Protein AF-A0A2A7B0F7-F1 (afdb_monomer_lite)

Foldseek 3Di:
DDPLLVVLLVLLVCCLPPNPDPADPVSLVVSLVSLLCCLVVPPVDDPVRSVVSVVSNVSSVVSVVVVD

Organism: NCBI:txid853

Radius of gyration: 11.55 Å; chains: 1; bounding box: 24×25×34 Å

pLDDT: mean 75.47, std 8.39, range [41.31, 85.0]

Structure (mmCIF, N/CA/C/O backbone):
data_AF-A0A2A7B0F7-F1
#
_entry.id   AF-A0A2A7B0F7-F1
#
loop_
_atom_site.group_PDB
_atom_site.id
_atom_site.type_symbol
_atom_site.label_atom_id
_atom_site.label_alt_id
_atom_site.label_comp_id
_atom_site.label_asym_id
_atom_site.label_entity_id
_atom_site.label_seq_id
_atom_site.pdbx_PDB_ins_code
_atom_site.Cartn_x
_atom_site.Cartn_y
_atom_site.Cartn_z
_atom_site.occupancy
_atom_site.B_iso_or_equiv
_atom_site.auth_seq_id
_atom_site.auth_comp_id
_atom_site.auth_asym_id
_atom_site.auth_atom_id
_atom_site.pdbx_PDB_model_num
ATOM 1 N N . MET A 1 1 ? -5.112 -0.135 -12.847 1.00 61.94 1 MET A N 1
ATOM 2 C CA . MET A 1 1 ? -5.373 0.557 -11.574 1.00 61.94 1 MET A CA 1
ATOM 3 C C . MET A 1 1 ? -6.858 0.456 -11.288 1.00 61.94 1 MET A C 1
ATOM 5 O O . MET A 1 1 ? -7.657 0.939 -12.084 1.00 61.94 1 MET A O 1
ATOM 9 N N . ASN A 1 2 ? -7.231 -0.257 -10.233 1.00 74.94 2 ASN A N 1
ATOM 10 C CA . ASN A 1 2 ? -8.624 -0.377 -9.802 1.00 74.94 2 ASN A CA 1
ATOM 11 C C . ASN A 1 2 ? -9.061 0.946 -9.116 1.00 74.94 2 ASN A C 1
ATOM 13 O O . ASN A 1 2 ? -8.238 1.571 -8.440 1.00 74.94 2 ASN A O 1
ATOM 17 N N . PRO A 1 3 ? -10.317 1.416 -9.279 1.00 74.44 3 PRO A N 1
ATOM 18 C CA . PRO A 1 3 ? -10.835 2.609 -8.598 1.00 74.44 3 PRO A CA 1
ATOM 19 C C . PRO A 1 3 ? -10.587 2.635 -7.080 1.00 74.44 3 PRO A C 1
ATOM 21 O O . PRO A 1 3 ? -10.319 3.702 -6.535 1.00 74.44 3 PRO A O 1
ATOM 24 N N . PHE A 1 4 ? -10.589 1.482 -6.404 1.00 74.38 4 PHE A N 1
ATOM 25 C CA . PHE A 1 4 ? -10.235 1.380 -4.982 1.00 74.38 4 PHE A CA 1
ATOM 26 C C . PHE A 1 4 ? -8.790 1.804 -4.691 1.00 74.38 4 PHE A C 1
ATOM 28 O O . PHE A 1 4 ? -8.513 2.407 -3.652 1.00 74.38 4 PHE A O 1
ATOM 35 N N . GLU A 1 5 ? -7.866 1.532 -5.609 1.00 72.56 5 GLU A N 1
ATOM 36 C CA . GLU A 1 5 ? -6.464 1.909 -5.455 1.00 72.56 5 GLU A CA 1
ATOM 37 C C . GLU A 1 5 ? -6.248 3.402 -5.669 1.00 72.56 5 GLU A C 1
ATOM 39 O O . GLU A 1 5 ? -5.562 4.053 -4.882 1.00 72.56 5 GLU A O 1
ATOM 44 N N . LEU A 1 6 ? -6.891 3.958 -6.699 1.00 77.00 6 LEU A N 1
ATOM 45 C CA . LEU A 1 6 ? -6.858 5.391 -6.974 1.00 77.00 6 LEU A CA 1
ATOM 46 C C . LEU A 1 6 ? -7.456 6.184 -5.807 1.00 77.00 6 LEU A C 1
ATOM 48 O O . LEU A 1 6 ? -6.897 7.195 -5.391 1.00 77.00 6 LEU A O 1
ATOM 52 N N . PHE A 1 7 ? -8.557 5.690 -5.236 1.00 79.50 7 PHE A N 1
ATOM 53 C CA . PHE A 1 7 ? -9.185 6.293 -4.066 1.00 79.50 7 PHE A CA 1
ATOM 54 C C . PHE A 1 7 ? -8.281 6.215 -2.828 1.00 79.50 7 PHE A C 1
ATOM 56 O O . PHE A 1 7 ? -8.193 7.171 -2.064 1.00 79.50 7 PHE A O 1
ATOM 63 N N . SER A 1 8 ? -7.566 5.103 -2.642 1.00 77.69 8 SER A N 1
ATOM 64 C CA . SER A 1 8 ? -6.625 4.924 -1.528 1.00 77.69 8 SER A CA 1
ATOM 65 C C . SER A 1 8 ? -5.417 5.858 -1.641 1.00 77.69 8 SER A C 1
ATOM 67 O O . SER A 1 8 ? -5.041 6.492 -0.656 1.00 77.69 8 SER A O 1
ATOM 69 N N . PHE A 1 9 ? -4.864 6.009 -2.848 1.00 79.31 9 PHE A N 1
ATOM 70 C CA . PHE A 1 9 ? -3.812 6.984 -3.138 1.00 79.31 9 PHE A CA 1
ATOM 71 C C . PHE A 1 9 ? -4.297 8.419 -2.907 1.00 79.31 9 PHE A C 1
ATOM 73 O O . PHE A 1 9 ? -3.641 9.182 -2.206 1.00 79.31 9 PHE A O 1
ATOM 80 N N . ALA A 1 10 ? -5.474 8.775 -3.430 1.00 82.00 10 ALA A N 1
ATOM 81 C CA . ALA A 1 10 ? -6.052 10.106 -3.262 1.00 82.00 10 ALA A CA 1
ATOM 82 C C . ALA A 1 10 ? -6.317 10.444 -1.785 1.00 82.00 10 ALA A C 1
ATOM 84 O O . ALA A 1 10 ? -6.041 11.565 -1.358 1.00 82.00 10 ALA A O 1
ATOM 85 N N . LYS A 1 11 ? -6.792 9.474 -0.989 1.00 77.50 11 LYS A N 1
ATOM 86 C CA . LYS A 1 11 ? -6.962 9.640 0.462 1.00 77.50 11 LYS A CA 1
ATOM 87 C C . LYS A 1 11 ? -5.629 9.907 1.158 1.00 77.50 11 LYS A C 1
ATOM 89 O O . LYS A 1 11 ? -5.528 10.895 1.878 1.00 77.50 11 LYS A O 1
ATOM 94 N N . LEU A 1 12 ? -4.603 9.087 0.912 1.00 78.75 12 LEU A N 1
ATOM 95 C CA . LEU A 1 12 ? -3.275 9.278 1.510 1.00 78.75 12 LEU A CA 1
ATOM 96 C C . LEU A 1 12 ? -2.648 10.611 1.090 1.00 78.75 12 LEU A C 1
ATOM 98 O O . LEU A 1 12 ? -2.158 11.349 1.940 1.00 78.75 12 LEU A O 1
ATOM 102 N N . PHE A 1 13 ? -2.738 10.962 -0.192 1.00 81.25 13 PHE A N 1
ATOM 103 C CA . PHE A 1 13 ? -2.280 12.248 -0.704 1.00 81.25 13 PHE A CA 1
AT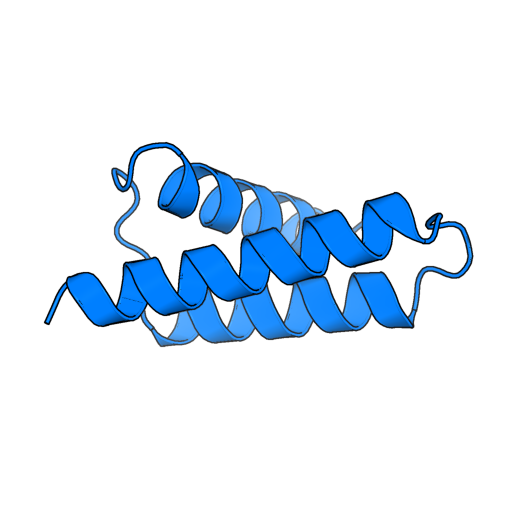OM 104 C C . PHE A 1 13 ? -2.998 13.418 -0.020 1.00 81.25 13 PHE A C 1
ATOM 106 O O . PHE A 1 13 ? -2.350 14.358 0.431 1.00 81.25 13 PHE A O 1
ATOM 113 N N . SER A 1 14 ? -4.323 13.347 0.138 1.00 79.94 14 SER A N 1
ATOM 114 C CA . SER A 1 14 ? -5.093 14.376 0.843 1.00 79.94 14 SER A CA 1
ATOM 115 C C . SER A 1 14 ? -4.724 14.475 2.328 1.00 79.94 14 SER A C 1
ATOM 117 O O . SER A 1 14 ? -4.699 15.581 2.873 1.00 79.94 14 SER A O 1
ATOM 119 N N . THR A 1 15 ? -4.443 13.348 2.987 1.00 77.19 15 THR A N 1
ATOM 120 C CA . THR A 1 15 ? -3.972 13.315 4.378 1.00 77.19 15 THR A CA 1
ATOM 121 C C . THR A 1 15 ? -2.605 13.973 4.518 1.00 77.19 15 THR A C 1
ATOM 123 O O . THR A 1 15 ? -2.441 14.795 5.415 1.00 77.19 15 THR A O 1
ATOM 126 N N . VAL A 1 16 ? -1.662 13.670 3.620 1.00 74.00 16 VAL A N 1
ATOM 127 C CA . VAL A 1 16 ? -0.310 14.252 3.614 1.00 74.00 16 VAL A CA 1
ATOM 128 C C . VAL A 1 16 ? -0.335 15.748 3.284 1.00 74.00 16 VAL A C 1
ATOM 130 O O . VAL A 1 16 ? 0.372 16.519 3.921 1.00 74.00 16 VAL A O 1
ATOM 133 N N . MET A 1 17 ? -1.158 16.173 2.320 1.00 74.19 17 MET A N 1
ATOM 134 C CA . MET A 1 17 ? -1.146 17.554 1.820 1.00 74.19 17 MET A CA 1
ATOM 135 C C . MET A 1 17 ? -1.889 18.554 2.706 1.00 74.19 17 MET A C 1
ATOM 137 O O . MET A 1 17 ? -1.488 19.711 2.755 1.00 74.19 17 MET A O 1
ATOM 141 N N . ASN A 1 18 ? -2.990 18.164 3.358 1.00 69.19 18 ASN A N 1
ATOM 142 C CA . ASN A 1 18 ? -3.786 19.134 4.122 1.00 69.19 18 ASN A CA 1
ATOM 143 C C . ASN A 1 18 ? -4.516 18.553 5.342 1.00 69.19 18 ASN A C 1
ATOM 145 O O . ASN A 1 18 ? -5.265 19.270 5.999 1.00 69.19 18 ASN A O 1
ATOM 149 N N . GLY A 1 19 ? -4.365 17.257 5.647 1.00 60.53 19 GLY A N 1
ATOM 150 C CA . GLY A 1 19 ? -4.902 16.632 6.866 1.00 60.53 19 GLY A CA 1
ATOM 151 C C . GLY A 1 19 ? -6.431 16.661 7.054 1.00 60.53 19 GLY A C 1
ATOM 152 O O . GLY A 1 19 ? -6.914 16.202 8.096 1.00 60.53 19 GLY A O 1
ATOM 153 N N . GLN A 1 20 ? -7.192 17.180 6.079 1.00 58.25 20 GLN A N 1
ATOM 154 C CA . GLN A 1 20 ? -8.639 17.419 6.180 1.00 58.25 20 GLN A CA 1
ATOM 155 C C . GLN A 1 20 ? -9.485 16.142 6.092 1.00 58.25 20 GLN A C 1
ATOM 157 O O . GLN A 1 20 ? -10.627 16.139 6.546 1.00 58.25 20 GLN A O 1
ATOM 162 N N . MET A 1 21 ? -8.942 15.043 5.558 1.00 61.25 21 MET A N 1
ATOM 163 C CA . MET A 1 21 ? -9.599 13.739 5.629 1.00 61.25 21 MET A CA 1
ATOM 164 C C . MET A 1 21 ? -9.260 13.052 6.951 1.00 61.25 21 MET A C 1
ATOM 166 O O . MET A 1 21 ? -8.098 12.765 7.250 1.00 61.25 21 MET A O 1
ATOM 170 N N . SER A 1 22 ? -10.295 12.778 7.743 1.00 65.19 22 SER A N 1
ATOM 171 C CA . SER A 1 22 ? -10.198 11.857 8.870 1.00 65.19 22 SER A CA 1
ATOM 172 C C . SER A 1 22 ? -10.129 10.444 8.300 1.00 65.19 22 SER A C 1
ATOM 174 O O . SER A 1 22 ? -11.128 9.916 7.817 1.00 65.19 22 SER A O 1
ATOM 176 N N . VAL A 1 23 ? -8.927 9.876 8.268 1.00 68.62 23 VAL A N 1
ATOM 177 C CA . VAL A 1 23 ? -8.687 8.506 7.810 1.00 68.62 23 VAL A CA 1
ATOM 178 C C . VAL A 1 23 ? -8.505 7.651 9.051 1.00 68.62 23 VAL A C 1
ATOM 180 O O . VAL A 1 23 ? -7.670 7.971 9.899 1.00 68.62 23 VAL A O 1
ATOM 183 N N . SER A 1 24 ? -9.296 6.588 9.188 1.00 75.06 24 SER A N 1
ATOM 184 C CA . SER A 1 24 ? -9.107 5.662 10.304 1.00 75.06 24 SER A CA 1
ATOM 185 C C . SER A 1 24 ? -7.764 4.939 10.181 1.00 75.06 24 SER A C 1
ATOM 187 O O . SER A 1 24 ? -7.243 4.743 9.081 1.00 75.06 24 SER A O 1
ATOM 189 N N . SER A 1 25 ? -7.204 4.480 11.301 1.00 74.38 25 SER A N 1
ATOM 190 C CA . SER A 1 25 ? -5.952 3.710 11.297 1.00 74.38 25 SER A CA 1
ATOM 191 C C . SER A 1 25 ? -6.035 2.471 10.393 1.00 74.38 25 SER A C 1
ATOM 193 O O . SER A 1 25 ? -5.070 2.150 9.705 1.00 74.38 25 SER A O 1
ATOM 195 N N . ALA A 1 26 ? -7.203 1.820 10.331 1.00 79.81 26 ALA A N 1
ATOM 196 C CA . ALA A 1 26 ? -7.447 0.661 9.473 1.00 79.81 26 ALA A CA 1
ATOM 197 C C . ALA A 1 26 ? -7.440 1.020 7.977 1.00 79.81 26 ALA A C 1
ATOM 199 O O . ALA A 1 26 ? -6.834 0.317 7.170 1.00 79.81 26 ALA A O 1
ATOM 200 N N . GLU A 1 27 ? -8.070 2.135 7.598 1.00 78.19 27 GLU A N 1
ATOM 201 C CA . GLU A 1 27 ? -8.040 2.626 6.217 1.00 78.19 27 GLU A CA 1
ATOM 202 C C . GLU A 1 27 ? -6.648 3.101 5.804 1.00 78.19 27 GLU A C 1
ATOM 204 O O . GLU A 1 27 ? -6.246 2.880 4.664 1.00 78.19 27 GLU A O 1
ATOM 209 N N . MET A 1 28 ? -5.908 3.721 6.727 1.00 79.44 28 MET A N 1
ATOM 210 C CA . MET A 1 28 ? -4.528 4.141 6.503 1.00 79.44 28 MET A CA 1
ATOM 211 C C . MET A 1 28 ? -3.640 2.923 6.236 1.00 79.44 28 MET A C 1
ATOM 213 O O . MET A 1 28 ? -2.862 2.917 5.283 1.00 79.44 28 MET A O 1
ATOM 217 N N . GLU A 1 29 ? -3.780 1.866 7.041 1.00 81.81 29 GLU A N 1
ATOM 218 C CA . GLU A 1 29 ? -3.006 0.637 6.874 1.00 81.81 29 GLU A CA 1
ATOM 219 C C . GLU A 1 29 ? -3.370 -0.094 5.575 1.00 81.81 29 GLU A C 1
ATOM 221 O O . GLU A 1 29 ? -2.474 -0.541 4.855 1.00 81.81 29 GLU A O 1
ATOM 226 N N . ALA A 1 30 ? -4.662 -0.160 5.236 1.00 84.81 30 ALA A N 1
ATOM 227 C CA . ALA A 1 30 ? -5.134 -0.737 3.982 1.00 84.81 30 ALA A CA 1
ATOM 228 C C . ALA A 1 30 ? -4.593 0.033 2.770 1.00 84.81 30 ALA A C 1
ATOM 230 O O . ALA A 1 30 ? -4.033 -0.572 1.858 1.00 84.81 30 ALA A O 1
ATOM 231 N N . ALA A 1 31 ? -4.675 1.366 2.789 1.00 81.69 31 ALA A N 1
ATOM 232 C CA . ALA A 1 31 ? -4.140 2.203 1.724 1.00 81.69 31 ALA A CA 1
ATOM 233 C C . ALA A 1 31 ? -2.610 2.070 1.611 1.00 81.69 31 ALA A C 1
ATOM 235 O O . ALA A 1 31 ? -2.083 1.969 0.506 1.00 81.69 31 ALA A O 1
ATOM 236 N N . CYS A 1 32 ? -1.893 1.982 2.738 1.00 81.81 32 CYS A N 1
ATOM 237 C CA . CYS A 1 32 ? -0.448 1.750 2.749 1.00 81.81 32 CYS A CA 1
ATOM 238 C C . CYS A 1 32 ? -0.063 0.384 2.170 1.00 81.81 32 CYS A C 1
ATOM 240 O O . CYS A 1 32 ? 0.887 0.310 1.393 1.00 81.81 32 CYS A O 1
ATOM 242 N N . LYS A 1 33 ? -0.763 -0.696 2.548 1.00 85.00 33 LYS A N 1
ATOM 243 C CA . LYS A 1 33 ? -0.532 -2.044 1.995 1.00 85.00 33 LYS A CA 1
ATOM 244 C C . LYS A 1 33 ? -0.742 -2.052 0.490 1.00 85.00 33 LYS A C 1
ATOM 246 O O . LYS A 1 33 ? 0.112 -2.531 -0.242 1.00 85.00 33 LYS A O 1
ATOM 251 N N . LEU A 1 34 ? -1.823 -1.428 0.053 1.00 83.44 34 LEU A N 1
ATOM 252 C CA . LEU A 1 34 ? -2.242 -1.420 -1.334 1.00 83.44 34 LEU A CA 1
ATOM 253 C C . LEU A 1 34 ? -1.301 -0.577 -2.215 1.00 83.44 34 LEU A C 1
ATOM 255 O O . LEU A 1 34 ? -0.903 -1.028 -3.283 1.00 83.44 34 LEU A O 1
ATOM 259 N N . LEU A 1 35 ? -0.820 0.579 -1.738 1.00 79.19 35 LEU A N 1
ATOM 260 C CA . LEU A 1 35 ? 0.254 1.318 -2.421 1.00 79.19 35 LEU A CA 1
ATOM 261 C C . LEU A 1 35 ? 1.561 0.531 -2.502 1.00 79.19 35 LEU A C 1
ATOM 263 O O . LEU A 1 35 ? 2.273 0.627 -3.501 1.00 79.19 35 LEU A O 1
ATOM 267 N N . LYS A 1 36 ? 1.881 -0.235 -1.457 1.00 80.44 36 LYS A N 1
ATOM 268 C CA . LYS A 1 36 ? 3.085 -1.063 -1.420 1.00 80.44 36 LYS A CA 1
ATOM 269 C C . LYS A 1 36 ? 2.985 -2.217 -2.416 1.00 80.44 36 LYS A C 1
ATOM 271 O O . LYS A 1 36 ? 3.903 -2.398 -3.202 1.00 80.44 36 LYS A O 1
ATOM 276 N N . GLU A 1 37 ? 1.850 -2.915 -2.452 1.00 83.00 37 GLU A N 1
ATOM 277 C CA . GLU A 1 37 ? 1.561 -3.946 -3.455 1.00 83.00 37 GLU A CA 1
ATOM 278 C C . GLU A 1 37 ? 1.567 -3.382 -4.874 1.00 83.00 37 GLU A C 1
ATOM 280 O O . GLU A 1 37 ? 2.071 -4.034 -5.782 1.00 83.00 37 GLU A O 1
ATOM 285 N N . MET A 1 38 ? 1.066 -2.164 -5.081 1.00 76.75 38 MET A N 1
ATOM 286 C CA . MET A 1 38 ? 1.109 -1.524 -6.392 1.00 76.75 38 MET A CA 1
ATOM 287 C C . MET A 1 38 ? 2.549 -1.191 -6.812 1.00 76.75 38 MET A C 1
ATOM 289 O O . MET A 1 38 ? 2.915 -1.435 -7.957 1.00 76.75 38 MET A O 1
ATOM 293 N N . ALA A 1 39 ? 3.385 -0.694 -5.896 1.00 75.75 39 ALA A N 1
ATOM 294 C CA . ALA A 1 39 ? 4.797 -0.413 -6.169 1.00 75.75 39 ALA A CA 1
ATOM 295 C C . ALA A 1 39 ? 5.636 -1.689 -6.406 1.00 75.75 39 ALA A C 1
ATOM 297 O O . ALA A 1 39 ? 6.574 -1.666 -7.211 1.00 75.75 39 ALA A O 1
ATOM 298 N N . ASP A 1 40 ? 5.303 -2.788 -5.721 1.00 79.94 40 ASP A N 1
ATOM 299 C CA . ASP A 1 40 ? 5.933 -4.104 -5.895 1.00 79.94 40 ASP A CA 1
ATOM 300 C C . ASP A 1 40 ? 5.488 -4.787 -7.202 1.00 79.94 40 ASP A C 1
ATOM 302 O O . ASP A 1 40 ? 6.331 -5.227 -7.983 1.00 79.94 40 ASP A O 1
ATOM 306 N N . ASN A 1 41 ? 4.180 -4.823 -7.488 1.00 79.62 41 AS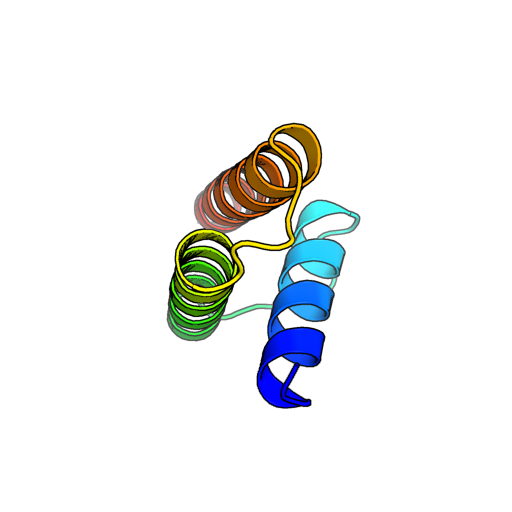N A N 1
ATOM 307 C CA . ASN A 1 41 ? 3.627 -5.510 -8.661 1.00 79.62 41 ASN A CA 1
ATOM 308 C C . ASN A 1 41 ? 3.796 -4.725 -9.968 1.00 79.62 41 ASN A C 1
ATOM 310 O O . ASN A 1 41 ? 3.836 -5.321 -11.046 1.00 79.62 41 ASN A O 1
ATOM 314 N N . ASN A 1 42 ? 3.881 -3.393 -9.917 1.00 70.00 42 ASN A N 1
ATOM 315 C CA . ASN A 1 42 ? 3.969 -2.586 -11.126 1.00 70.00 42 ASN A CA 1
ATOM 316 C C . ASN A 1 42 ? 5.429 -2.433 -11.587 1.00 70.00 42 ASN A C 1
ATOM 318 O O . ASN A 1 42 ? 6.146 -1.504 -11.209 1.00 70.00 42 ASN A O 1
ATOM 322 N N . GLN A 1 43 ? 5.868 -3.356 -12.448 1.00 67.56 43 GLN A N 1
ATOM 323 C CA . GLN A 1 43 ? 7.207 -3.344 -13.055 1.00 67.56 43 GLN A CA 1
ATOM 324 C C . GLN A 1 43 ? 7.448 -2.151 -13.998 1.00 67.56 43 GLN A C 1
ATOM 326 O O . GLN A 1 43 ? 8.599 -1.854 -14.304 1.00 67.56 43 GLN A O 1
ATOM 331 N N . CYS A 1 44 ? 6.395 -1.448 -14.430 1.00 72.12 44 CYS A N 1
ATOM 332 C CA . CYS A 1 44 ? 6.507 -0.244 -15.260 1.00 72.12 44 CYS A CA 1
ATOM 333 C C . CYS A 1 44 ? 6.829 1.034 -14.470 1.00 72.12 44 CYS A 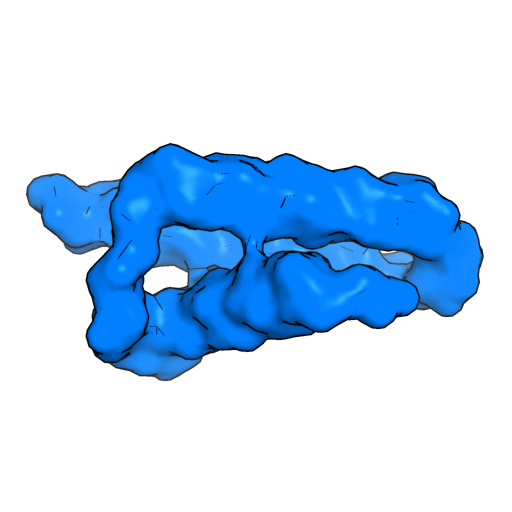C 1
ATOM 335 O O . CYS A 1 44 ? 7.050 2.072 -15.090 1.00 72.12 44 CYS A O 1
ATOM 337 N N . MET A 1 45 ? 6.840 0.997 -13.133 1.00 72.31 45 MET A N 1
ATOM 338 C CA . MET A 1 45 ? 7.187 2.175 -12.336 1.00 72.31 45 MET A CA 1
ATOM 339 C C . MET A 1 45 ? 8.697 2.384 -12.299 1.00 72.31 45 MET A C 1
ATOM 341 O O . MET A 1 45 ? 9.452 1.468 -11.957 1.00 72.31 45 MET A O 1
ATOM 345 N N . THR A 1 46 ? 9.128 3.609 -12.595 1.00 80.88 46 THR A N 1
ATOM 346 C CA . THR A 1 46 ? 10.528 4.007 -12.424 1.00 80.88 46 THR A CA 1
ATOM 347 C C . THR A 1 46 ? 10.906 4.027 -10.943 1.00 80.88 46 THR A C 1
ATOM 349 O O . THR A 1 46 ? 10.047 4.108 -10.059 1.00 80.88 46 THR A O 1
ATOM 352 N N . SER A 1 47 ? 12.206 3.964 -10.661 1.00 82.81 47 SER A N 1
ATOM 353 C CA . SER A 1 47 ? 12.751 4.035 -9.302 1.00 82.81 47 SER A CA 1
ATOM 354 C C . SER A 1 47 ? 12.217 5.252 -8.539 1.00 82.81 47 SER A C 1
ATOM 356 O O . SER A 1 47 ? 11.767 5.110 -7.405 1.00 82.81 47 SER A O 1
ATOM 358 N N . GLU A 1 48 ? 12.149 6.413 -9.199 1.00 81.94 48 GLU A N 1
ATOM 359 C CA . GLU A 1 48 ? 11.633 7.653 -8.605 1.00 81.94 48 GLU A CA 1
ATOM 360 C C . GLU A 1 48 ? 10.145 7.563 -8.253 1.00 81.94 48 GLU A C 1
ATOM 362 O O . GLU A 1 48 ? 9.724 8.040 -7.200 1.00 81.94 48 GLU A O 1
ATOM 367 N N . GLN A 1 49 ? 9.329 6.915 -9.092 1.00 77.81 49 GLN A N 1
ATOM 368 C CA . GLN A 1 49 ? 7.917 6.705 -8.775 1.00 77.81 49 GLN A CA 1
ATOM 369 C C . GLN A 1 49 ? 7.751 5.761 -7.582 1.00 77.81 49 GLN A C 1
ATOM 371 O O . GLN A 1 49 ? 6.908 6.006 -6.720 1.00 77.81 49 GLN A O 1
ATOM 376 N N . LYS A 1 50 ? 8.568 4.706 -7.486 1.00 79.81 50 LYS A N 1
ATOM 377 C CA . LYS A 1 50 ? 8.550 3.803 -6.325 1.00 79.81 50 LYS A CA 1
ATOM 378 C C . LYS A 1 50 ? 8.959 4.527 -5.044 1.00 79.81 50 LYS A C 1
ATOM 380 O O . LYS A 1 50 ? 8.320 4.336 -4.009 1.00 79.81 50 LYS A O 1
ATOM 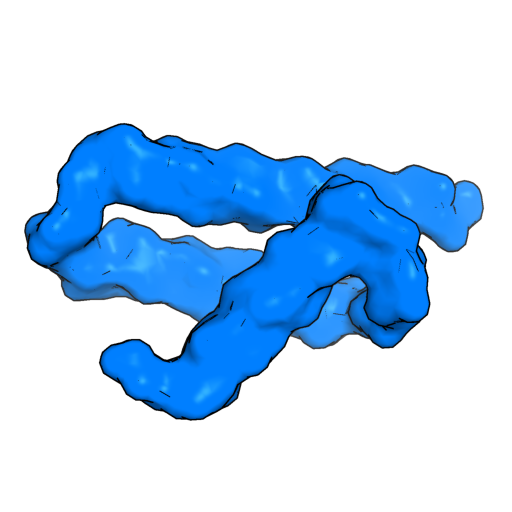385 N N . GLU A 1 51 ? 9.974 5.385 -5.109 1.00 83.88 51 GLU A N 1
ATOM 386 C CA . GLU A 1 51 ? 10.383 6.216 -3.975 1.00 83.88 51 GLU A CA 1
ATOM 387 C C . GLU A 1 51 ? 9.298 7.213 -3.567 1.00 83.88 51 GLU A C 1
ATOM 389 O O . GLU A 1 51 ? 8.988 7.297 -2.381 1.00 83.88 51 GLU A O 1
ATOM 394 N N . ALA A 1 52 ? 8.647 7.888 -4.518 1.00 79.75 52 ALA A N 1
ATOM 395 C CA . ALA A 1 52 ? 7.552 8.814 -4.228 1.00 79.75 52 ALA A CA 1
ATOM 396 C C . ALA A 1 52 ? 6.369 8.125 -3.523 1.00 79.75 52 ALA A C 1
ATOM 398 O O . ALA A 1 52 ? 5.822 8.657 -2.557 1.00 79.75 52 ALA A O 1
ATOM 399 N N . TYR A 1 53 ? 6.002 6.913 -3.954 1.00 78.81 53 TYR A N 1
ATOM 400 C CA . TYR A 1 53 ? 4.968 6.112 -3.287 1.00 78.81 53 TYR A CA 1
ATOM 401 C C . TYR A 1 53 ? 5.383 5.725 -1.866 1.00 78.81 53 TYR A C 1
ATOM 403 O O . TYR A 1 53 ? 4.579 5.798 -0.936 1.00 78.81 53 TYR A O 1
ATOM 411 N N . LYS A 1 54 ? 6.651 5.352 -1.679 1.00 81.88 54 LYS A N 1
ATOM 412 C CA . LYS A 1 54 ? 7.201 4.996 -0.369 1.00 81.88 54 LYS A CA 1
ATOM 413 C C . LYS A 1 54 ? 7.207 6.192 0.588 1.00 81.88 54 LYS A C 1
ATOM 415 O O . LYS A 1 54 ? 6.798 6.037 1.734 1.00 81.88 54 LYS A O 1
ATOM 420 N N . LEU A 1 55 ? 7.597 7.370 0.101 1.00 84.88 55 LEU A N 1
ATOM 421 C CA . LEU A 1 55 ? 7.565 8.637 0.838 1.00 84.88 55 LEU A CA 1
ATOM 422 C C . LEU A 1 55 ? 6.139 9.019 1.239 1.00 84.88 55 LEU A C 1
ATOM 424 O O . LEU A 1 55 ? 5.900 9.367 2.388 1.00 84.88 55 LEU A O 1
ATOM 428 N N . MET A 1 56 ? 5.170 8.880 0.330 1.00 81.38 56 MET A N 1
ATOM 429 C CA . MET A 1 56 ? 3.765 9.155 0.640 1.00 81.38 56 MET A CA 1
ATOM 430 C C . MET A 1 56 ? 3.218 8.221 1.729 1.00 81.38 56 MET A C 1
ATOM 432 O O . MET A 1 56 ? 2.515 8.673 2.631 1.00 81.38 56 MET A O 1
ATOM 436 N N . VAL A 1 57 ? 3.557 6.928 1.670 1.00 82.44 57 VAL A N 1
ATOM 437 C CA . VAL A 1 57 ? 3.200 5.941 2.704 1.00 82.44 57 VAL A CA 1
ATOM 438 C C . VAL A 1 57 ? 3.820 6.300 4.055 1.00 82.44 57 VAL A C 1
ATOM 440 O O . VAL A 1 57 ? 3.161 6.164 5.085 1.00 82.44 57 VAL A O 1
ATOM 443 N N . ASP A 1 58 ? 5.075 6.744 4.062 1.00 84.06 58 ASP A N 1
ATOM 444 C CA . ASP A 1 58 ? 5.783 7.120 5.284 1.00 84.06 58 ASP A CA 1
ATOM 445 C C . ASP A 1 58 ? 5.184 8.387 5.909 1.00 84.06 58 ASP A C 1
ATOM 447 O O . ASP A 1 58 ? 4.713 8.341 7.046 1.00 84.06 58 ASP A O 1
ATOM 451 N N . CYS A 1 59 ? 5.026 9.457 5.121 1.00 81.62 59 CYS A N 1
ATOM 452 C CA . CYS A 1 59 ? 4.383 10.695 5.565 1.00 81.62 59 CYS A CA 1
ATOM 453 C C . CYS A 1 59 ? 2.958 10.460 6.073 1.00 81.62 59 CYS A C 1
ATOM 455 O O . CYS A 1 59 ? 2.547 11.060 7.063 1.00 81.62 59 CYS A O 1
ATOM 457 N N . ALA 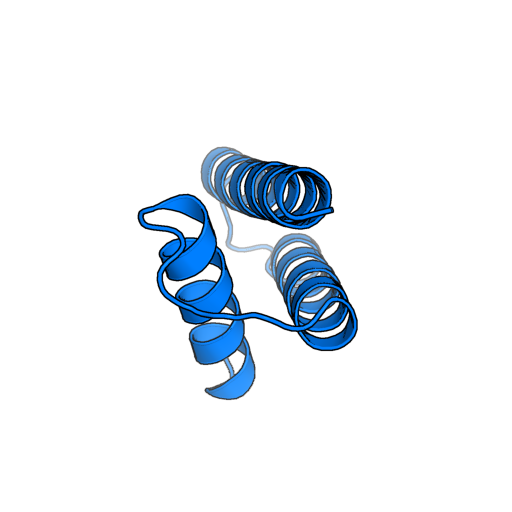A 1 60 ? 2.186 9.578 5.436 1.00 77.56 60 ALA A N 1
ATOM 458 C CA . ALA A 1 60 ? 0.843 9.266 5.903 1.00 77.56 60 ALA A CA 1
ATOM 459 C C . ALA A 1 60 ? 0.839 8.518 7.245 1.00 77.56 60 ALA A C 1
ATOM 461 O O . ALA A 1 60 ? -0.015 8.783 8.092 1.00 77.56 60 ALA A O 1
ATOM 462 N N . LYS A 1 61 ? 1.800 7.615 7.479 1.00 77.62 61 LYS A N 1
ATOM 463 C CA . LYS A 1 61 ? 1.977 6.957 8.784 1.00 77.62 61 LYS A CA 1
ATOM 464 C C . LYS A 1 61 ? 2.408 7.941 9.863 1.00 77.62 61 LYS A C 1
ATOM 466 O O . LYS A 1 61 ? 1.951 7.832 10.996 1.00 77.62 61 LYS A O 1
ATOM 471 N N . GLU A 1 62 ? 3.275 8.891 9.538 1.00 78.44 62 GLU A N 1
ATOM 472 C CA . GLU A 1 62 ? 3.664 9.946 10.475 1.00 78.44 62 GLU A CA 1
ATOM 473 C C . GLU A 1 62 ? 2.488 10.877 10.792 1.00 78.44 62 GLU A C 1
ATOM 475 O O . GLU A 1 62 ? 2.198 11.135 11.961 1.00 78.44 62 GLU A O 1
ATOM 480 N N . ALA A 1 63 ? 1.723 11.276 9.774 1.00 72.19 63 ALA A N 1
ATOM 481 C CA . ALA A 1 63 ? 0.500 12.057 9.938 1.00 72.19 63 ALA A CA 1
ATOM 482 C C . ALA A 1 63 ? -0.572 11.315 10.757 1.00 72.19 63 ALA A C 1
ATOM 484 O O . ALA A 1 63 ? -1.340 11.949 11.482 1.00 72.19 63 ALA A O 1
ATOM 485 N N . SER A 1 64 ? -0.619 9.977 10.692 1.00 67.38 64 SER A N 1
ATOM 486 C CA . SER A 1 64 ? -1.508 9.169 11.539 1.00 67.38 64 SER A CA 1
ATOM 487 C C . SER A 1 64 ? -1.072 9.149 13.004 1.00 67.38 64 SER A C 1
ATOM 489 O O . SER A 1 64 ? -1.921 9.038 13.882 1.00 67.38 64 SER A O 1
ATOM 491 N N . LYS A 1 65 ? 0.236 9.208 13.275 1.00 66.12 65 LYS A N 1
ATOM 492 C CA . LYS A 1 65 ? 0.799 9.178 14.634 1.00 66.12 65 LYS A CA 1
ATOM 493 C C . LYS A 1 65 ? 0.697 10.530 15.340 1.00 66.12 65 LYS A C 1
ATOM 495 O O . LYS A 1 65 ? 0.577 10.558 16.557 1.00 66.12 65 LYS A O 1
ATOM 500 N N . GLY A 1 66 ? 0.715 11.633 14.590 1.00 56.44 66 GLY A N 1
ATOM 501 C CA . GLY A 1 66 ? 0.612 12.995 15.130 1.00 56.44 66 GLY A CA 1
ATOM 502 C C . GLY A 1 66 ? -0.790 13.428 15.585 1.00 56.44 66 GLY A C 1
ATOM 503 O O . GLY A 1 66 ? -0.931 14.537 16.089 1.00 56.44 66 GLY A O 1
ATOM 504 N N . LYS A 1 67 ? -1.828 12.597 15.406 1.00 51.25 67 LYS A N 1
ATOM 505 C CA . LYS A 1 67 ? -3.211 12.874 15.853 1.00 51.25 67 LYS A CA 1
ATOM 506 C C . LYS A 1 67 ? -3.601 12.169 17.170 1.00 51.25 67 LYS A C 1
ATOM 508 O O . LYS A 1 67 ? -4.795 12.091 17.455 1.00 51.25 67 LYS A O 1
ATOM 513 N N . GLN A 1 68 ? -2.642 11.644 17.940 1.00 41.31 68 GLN A N 1
ATOM 514 C CA . GLN A 1 68 ? -2.902 11.033 19.254 1.00 41.31 68 GLN A CA 1
ATOM 515 C C . GLN A 1 68 ? -2.703 12.025 20.400 1.00 41.31 68 GLN A C 1
ATOM 517 O O . GLN A 1 68 ? -1.709 12.781 20.351 1.00 41.31 68 GLN A O 1
#

Sequence (68 aa):
MNPFELFSFAKLFSTVMNGQMSVSSAEMEAACKLLKEMADNNQCMTSEQKEAYKLMVDCAKEASKGKQ

Secondary structure (DSSP, 8-state):
--HHHHHHHHHHHHHHHH--S---HHHHHHHHHHHHHHHHH-TTS-HHHHHHHHHHHHHHHHH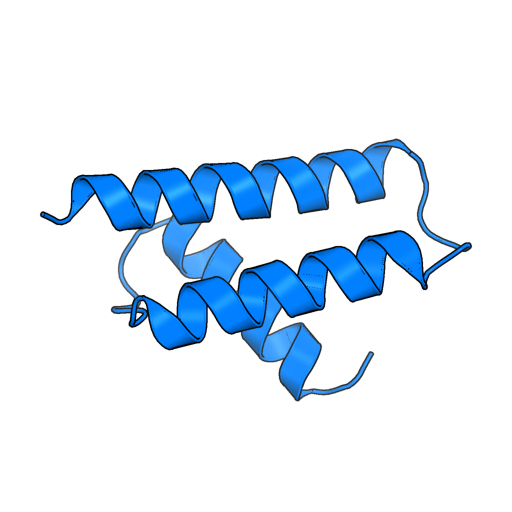HHTT-